Protein AF-A0A3C1GRQ6-F1 (afdb_monomer_lite)

pLDDT: mean 79.11, std 18.54, range [33.84, 95.94]

Secondary structure (DSSP, 8-state):
------------S--S---S-------GGG----SEEEEEEEEEEEE-SS-EEEEEEEEEEE-SSS----B-SS------EETTEEPPGGG---BTTB-

Radius of gyration: 19.45 Å; chains: 1; bounding box: 60×30×41 Å

Foldseek 3Di:
DDDDPDDDDDDDPPDPDDPPDDPDDDDPVPDDDDQKDWPDWDWDWADDPPDIDIDIDTDIDGPHDDDDKDAAPPDDDPWDDDPNHTDDPVRDDDDDRID

Sequence (99 aa):
MSTTQTDANIINADMPDVPTHMPSKIHLKDYKLPSFDVDTVDLDIQLFDDHAIVDSTLVMQRQSDGDLVLDGEELELLSITLNDEVLSNDRYQQADGKL

Structure (mmCIF, N/CA/C/O backbone):
data_AF-A0A3C1GRQ6-F1
#
_entry.id   AF-A0A3C1GRQ6-F1
#
loop_
_atom_site.group_PDB
_atom_site.id
_atom_site.type_symbol
_atom_site.label_atom_id
_atom_site.label_alt_id
_atom_site.label_comp_id
_atom_site.label_asym_id
_atom_site.label_entity_id
_atom_site.label_seq_id
_atom_site.pdbx_PDB_ins_code
_atom_site.Cartn_x
_atom_site.Cartn_y
_atom_site.Cartn_z
_atom_site.occupancy
_atom_site.B_iso_or_equiv
_atom_site.auth_seq_id
_atom_site.auth_comp_id
_atom_site.auth_asym_id
_atom_site.auth_atom_id
_atom_site.pdbx_PDB_model_num
ATOM 1 N N . MET A 1 1 ? 44.279 -11.640 20.192 1.00 41.25 1 MET A N 1
ATOM 2 C CA . MET A 1 1 ? 43.333 -12.692 19.773 1.00 41.25 1 MET A CA 1
ATOM 3 C C . MET A 1 1 ? 42.327 -12.862 20.898 1.00 41.25 1 MET A C 1
ATOM 5 O O . MET A 1 1 ? 42.687 -13.439 21.910 1.00 41.25 1 MET A O 1
A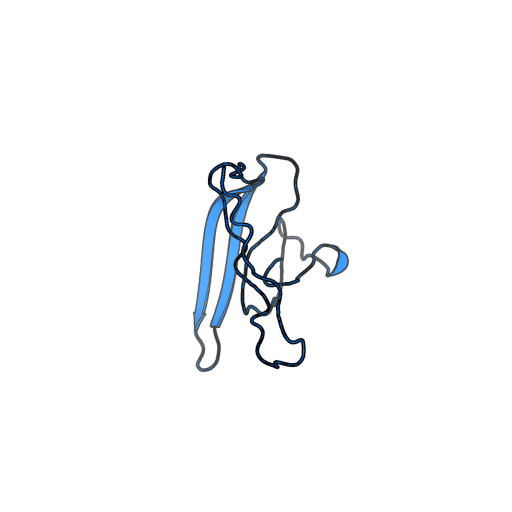TOM 9 N N . SER A 1 2 ? 41.140 -12.264 20.795 1.00 33.84 2 SER A N 1
ATOM 10 C CA . SER A 1 2 ? 40.076 -12.464 21.785 1.00 33.84 2 SER A CA 1
ATOM 11 C C . SER A 1 2 ? 38.742 -12.423 21.057 1.00 33.84 2 SER A C 1
ATOM 13 O O . SER A 1 2 ? 38.325 -11.382 20.558 1.00 33.84 2 SER A O 1
ATOM 15 N N . THR A 1 3 ? 38.149 -13.597 20.899 1.00 44.78 3 THR A N 1
ATOM 16 C CA . THR A 1 3 ? 36.809 -13.808 20.367 1.00 44.78 3 THR A CA 1
ATOM 17 C C . THR A 1 3 ? 35.814 -13.582 21.498 1.00 44.78 3 THR A C 1
ATOM 19 O O . THR A 1 3 ? 35.745 -14.394 22.416 1.00 44.78 3 THR A O 1
ATOM 22 N N . THR A 1 4 ? 35.031 -12.509 21.440 1.00 35.62 4 THR A N 1
ATOM 23 C CA . THR A 1 4 ? 33.810 -12.384 22.244 1.00 35.62 4 THR A CA 1
ATOM 24 C C . THR A 1 4 ? 32.622 -12.744 21.363 1.00 35.62 4 THR A C 1
ATOM 26 O O . THR A 1 4 ? 32.063 -11.900 20.667 1.00 35.62 4 THR A O 1
ATOM 29 N N . GLN A 1 5 ? 32.286 -14.032 21.364 1.00 44.19 5 GLN A N 1
ATOM 30 C CA . GLN A 1 5 ? 30.942 -14.505 21.068 1.00 44.19 5 GLN A CA 1
ATOM 31 C C . GLN A 1 5 ? 30.195 -14.460 22.404 1.00 44.19 5 GLN A C 1
ATOM 33 O O . GLN A 1 5 ? 30.509 -15.240 23.299 1.00 44.19 5 GLN A O 1
ATOM 38 N N . THR A 1 6 ? 29.279 -13.507 22.559 1.00 37.44 6 THR A N 1
ATOM 39 C CA . THR A 1 6 ? 28.450 -13.363 23.761 1.00 37.44 6 THR A CA 1
ATOM 40 C C . THR A 1 6 ? 27.011 -13.118 23.327 1.00 37.44 6 THR A C 1
ATOM 42 O O . THR A 1 6 ? 26.683 -12.074 22.772 1.00 37.44 6 THR A O 1
ATOM 45 N N . ASP A 1 7 ? 26.234 -14.179 23.525 1.00 43.41 7 ASP A N 1
ATOM 46 C CA . ASP A 1 7 ? 24.888 -14.208 24.093 1.00 43.41 7 ASP A CA 1
ATOM 47 C C . ASP A 1 7 ? 23.787 -13.328 23.496 1.00 43.41 7 ASP A C 1
ATOM 49 O O . ASP A 1 7 ? 23.635 -12.159 23.836 1.00 43.41 7 ASP A O 1
ATOM 53 N N . ALA A 1 8 ? 22.898 -13.985 22.750 1.00 40.34 8 ALA A N 1
ATOM 54 C CA . ALA A 1 8 ? 21.463 -13.719 22.823 1.00 40.34 8 ALA A CA 1
ATOM 55 C C . ALA A 1 8 ? 20.682 -14.940 22.312 1.00 40.34 8 ALA A C 1
ATOM 57 O O . ALA A 1 8 ? 20.189 -14.933 21.191 1.00 40.34 8 ALA A O 1
ATOM 58 N N . ASN A 1 9 ? 20.597 -16.013 23.106 1.00 47.06 9 ASN A N 1
ATOM 59 C CA . ASN A 1 9 ? 19.466 -16.935 22.972 1.00 47.06 9 ASN A CA 1
ATOM 60 C C . ASN A 1 9 ? 19.196 -17.701 24.276 1.00 47.06 9 ASN A C 1
ATOM 62 O O . ASN A 1 9 ? 19.435 -18.900 24.386 1.00 47.06 9 ASN A O 1
ATOM 66 N N . ILE A 1 10 ? 18.698 -16.979 25.278 1.00 41.66 10 ILE A N 1
ATOM 67 C CA . ILE A 1 10 ? 17.904 -17.564 26.360 1.00 41.66 10 ILE A CA 1
ATOM 68 C C . ILE A 1 10 ? 16.582 -16.794 26.343 1.00 41.66 10 ILE A C 1
ATOM 70 O O . ILE A 1 10 ? 16.453 -15.762 26.996 1.00 41.66 10 ILE A O 1
ATOM 74 N N . ILE A 1 11 ? 15.627 -17.245 25.532 1.0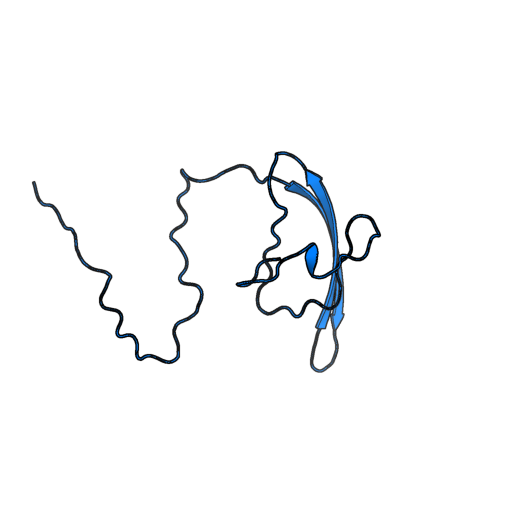0 44.38 11 ILE A N 1
ATOM 75 C CA . ILE A 1 11 ? 14.235 -16.798 25.628 1.00 44.38 11 ILE A CA 1
ATOM 76 C C . ILE A 1 11 ? 13.424 -17.949 26.224 1.00 44.38 11 ILE A C 1
ATOM 78 O O . ILE A 1 11 ? 13.315 -19.024 25.639 1.00 44.38 11 ILE A O 1
ATOM 82 N N . ASN A 1 12 ? 12.915 -17.744 27.440 1.00 46.94 12 ASN A N 1
ATOM 83 C CA . ASN A 1 12 ? 11.955 -18.653 28.058 1.00 46.94 12 ASN A CA 1
ATOM 84 C C . ASN A 1 12 ? 10.637 -18.555 27.279 1.00 46.94 12 ASN A C 1
ATOM 86 O O . ASN A 1 12 ? 10.076 -17.471 27.154 1.00 46.94 12 ASN A O 1
ATOM 90 N N . ALA A 1 13 ? 10.149 -19.686 26.773 1.00 49.09 13 ALA A N 1
ATOM 91 C CA . ALA A 1 13 ? 9.011 -19.782 25.855 1.00 49.09 13 ALA A CA 1
ATOM 92 C C . ALA A 1 13 ? 7.618 -19.586 26.501 1.00 49.09 13 ALA A C 1
ATOM 94 O O . ALA A 1 13 ? 6.621 -19.956 25.895 1.00 49.09 13 ALA A O 1
ATOM 95 N N . ASP A 1 14 ? 7.540 -19.037 27.718 1.00 52.66 14 ASP A N 1
ATOM 96 C CA . ASP A 1 14 ? 6.312 -19.006 28.538 1.00 52.66 14 ASP A CA 1
ATOM 97 C C . ASP A 1 14 ? 5.872 -17.572 28.902 1.00 52.66 14 ASP A C 1
ATOM 99 O O . ASP A 1 14 ? 5.266 -17.323 29.942 1.00 52.66 14 ASP A O 1
ATOM 103 N N . MET A 1 15 ? 6.241 -16.589 28.073 1.00 48.59 15 MET A N 1
ATOM 104 C CA . MET A 1 15 ? 5.925 -15.178 28.302 1.00 48.59 15 MET A CA 1
ATOM 105 C C . MET A 1 15 ? 4.837 -14.719 27.308 1.00 48.59 15 MET A C 1
ATOM 107 O O . MET A 1 15 ? 5.079 -14.778 26.104 1.00 48.59 15 MET A O 1
ATOM 111 N N . PRO A 1 16 ? 3.650 -14.278 27.774 1.00 54.97 16 PRO A N 1
ATOM 112 C CA . PRO A 1 16 ? 2.480 -14.017 26.923 1.00 54.97 16 PRO A CA 1
ATOM 113 C C . PRO A 1 16 ? 2.516 -12.685 26.145 1.00 54.97 16 PRO A C 1
ATOM 115 O O . PRO A 1 16 ? 1.566 -12.391 25.433 1.00 54.97 16 PRO A O 1
ATOM 118 N N . ASP A 1 17 ? 3.601 -11.910 26.245 1.00 57.16 17 ASP A N 1
ATOM 119 C CA . ASP A 1 17 ? 3.775 -10.590 25.610 1.00 57.16 17 ASP A CA 1
ATOM 120 C C . ASP A 1 17 ? 5.100 -10.523 24.823 1.00 57.16 17 ASP A C 1
ATOM 122 O O . ASP A 1 17 ? 5.967 -9.682 25.071 1.00 57.16 17 ASP A O 1
ATOM 126 N N . VAL A 1 18 ? 5.311 -11.455 23.888 1.00 50.00 18 VAL A N 1
ATOM 127 C CA . VAL A 1 18 ? 6.361 -11.285 22.872 1.00 50.00 18 VAL A CA 1
ATOM 128 C C . VAL A 1 18 ? 5.786 -10.386 21.776 1.00 50.00 18 VAL A C 1
ATOM 130 O O . VAL A 1 18 ? 4.858 -10.825 21.098 1.00 50.00 18 VAL A O 1
ATOM 133 N N . PRO A 1 19 ? 6.305 -9.163 21.552 1.00 47.94 19 PRO A N 1
ATOM 134 C CA . PRO A 1 19 ? 5.967 -8.425 20.345 1.00 47.94 19 PRO A CA 1
ATOM 135 C C . PRO A 1 19 ? 6.389 -9.275 19.144 1.00 47.94 19 PRO A C 1
ATOM 137 O O . PRO A 1 19 ? 7.561 -9.630 19.003 1.00 47.94 19 PRO A O 1
ATOM 140 N N . THR A 1 20 ? 5.427 -9.633 18.297 1.00 52.56 20 THR A N 1
ATOM 141 C CA . THR A 1 20 ? 5.582 -10.574 17.175 1.00 52.56 20 THR A CA 1
ATOM 142 C C . THR A 1 20 ? 6.582 -10.100 16.114 1.00 52.56 20 THR A C 1
ATOM 144 O O . THR A 1 20 ? 6.992 -10.880 15.260 1.00 52.56 20 THR A O 1
ATOM 147 N N . HIS A 1 21 ? 7.054 -8.854 16.210 1.00 55.06 21 HIS A N 1
ATOM 148 C CA . HIS A 1 21 ? 8.034 -8.258 15.310 1.00 55.06 21 HIS A CA 1
ATOM 149 C C . HIS A 1 21 ? 9.252 -7.765 16.100 1.00 55.06 21 HIS A C 1
ATOM 151 O O . HIS A 1 21 ? 9.339 -6.609 16.512 1.00 55.06 21 HIS A O 1
ATOM 157 N N . MET A 1 22 ? 10.236 -8.643 16.317 1.00 51.41 22 MET A N 1
ATOM 158 C CA . MET A 1 22 ? 11.565 -8.176 16.722 1.00 51.41 22 MET A CA 1
ATOM 159 C C . MET A 1 22 ? 12.175 -7.397 15.547 1.00 51.41 22 MET A C 1
ATOM 161 O O . MET A 1 22 ? 12.297 -7.970 14.459 1.00 51.41 22 MET A O 1
ATOM 165 N N . PRO A 1 23 ? 12.586 -6.126 15.722 1.00 58.47 23 PRO A N 1
ATOM 166 C CA . PRO A 1 23 ? 13.182 -5.360 14.638 1.00 58.47 23 PRO A CA 1
ATOM 167 C C . PRO A 1 23 ? 14.485 -6.038 14.209 1.00 58.47 23 PRO A C 1
ATOM 169 O O . PRO A 1 23 ? 15.493 -6.031 14.921 1.00 58.47 23 PRO A O 1
ATOM 172 N N . SER A 1 24 ? 14.452 -6.658 13.032 1.00 66.56 24 SER A N 1
ATOM 173 C CA . SER A 1 24 ? 15.636 -7.239 12.413 1.00 66.56 24 SER A CA 1
ATOM 174 C C . SER A 1 24 ? 16.622 -6.115 12.116 1.00 66.56 24 SER A C 1
ATOM 176 O O . SER A 1 24 ? 16.256 -5.073 11.576 1.00 66.56 24 SER A O 1
ATOM 178 N N . LYS A 1 25 ? 17.887 -6.296 12.499 1.00 78.94 25 LYS A N 1
ATOM 179 C CA . LYS A 1 25 ? 18.916 -5.266 12.334 1.00 78.94 25 LYS A CA 1
ATOM 180 C C . LYS A 1 25 ? 19.120 -4.961 10.846 1.00 78.94 25 LYS A C 1
ATOM 182 O O . LYS A 1 25 ? 19.687 -5.772 10.122 1.00 78.94 25 LYS A O 1
ATOM 187 N N . ILE A 1 26 ? 18.683 -3.783 10.404 1.00 78.25 26 ILE A N 1
ATOM 188 C CA . ILE A 1 26 ? 18.839 -3.332 9.017 1.00 78.25 26 ILE A CA 1
ATOM 189 C C . ILE A 1 26 ? 20.284 -2.864 8.806 1.00 78.25 26 ILE A C 1
ATOM 191 O O . ILE A 1 26 ? 20.812 -2.046 9.564 1.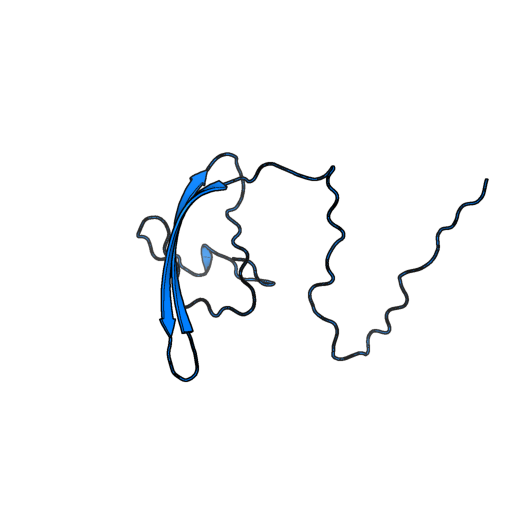00 78.25 26 ILE A O 1
ATOM 195 N N . HIS A 1 27 ? 20.944 -3.391 7.776 1.00 84.94 27 HIS A N 1
ATOM 196 C CA . HIS A 1 27 ? 22.310 -3.028 7.416 1.00 84.94 27 HIS A CA 1
ATOM 197 C C . HIS A 1 27 ? 22.330 -2.186 6.138 1.00 84.94 27 HIS A C 1
ATOM 199 O O . HIS A 1 27 ? 21.789 -2.592 5.116 1.00 84.94 27 HIS A O 1
ATOM 205 N N . LEU A 1 28 ? 23.056 -1.062 6.153 1.00 82.00 28 LEU A N 1
ATOM 206 C CA . LEU A 1 28 ? 23.183 -0.173 4.986 1.00 82.00 28 LEU A CA 1
ATOM 207 C C . LEU A 1 28 ? 23.721 -0.888 3.729 1.00 82.00 28 LEU A C 1
ATOM 209 O O . LEU A 1 28 ? 23.325 -0.562 2.617 1.00 82.00 28 LEU A O 1
ATOM 213 N N . LYS A 1 29 ? 24.605 -1.881 3.903 1.00 85.00 29 LYS A N 1
ATOM 214 C CA . LYS A 1 29 ? 25.186 -2.676 2.803 1.00 85.00 29 LYS A CA 1
ATOM 215 C C . LYS A 1 29 ? 24.175 -3.572 2.073 1.00 85.00 29 LYS A C 1
ATOM 217 O O . LYS A 1 29 ? 24.460 -3.986 0.957 1.00 85.00 29 LYS A O 1
ATOM 222 N N . ASP A 1 30 ? 23.042 -3.877 2.707 1.00 83.25 30 ASP A N 1
ATOM 223 C CA . ASP A 1 30 ? 22.018 -4.785 2.181 1.00 83.25 30 ASP A CA 1
ATOM 224 C C . ASP A 1 30 ? 20.866 -4.006 1.513 1.00 83.25 30 ASP A C 1
ATOM 226 O O . ASP A 1 30 ? 19.854 -4.593 1.131 1.00 83.25 30 ASP A O 1
ATOM 230 N N . TYR A 1 31 ? 21.025 -2.684 1.351 1.00 84.62 31 TYR A N 1
ATOM 231 C CA . TYR A 1 31 ? 20.081 -1.836 0.634 1.00 84.62 31 TYR A CA 1
ATOM 232 C C . TYR A 1 31 ? 19.965 -2.272 -0.829 1.00 84.62 31 TYR A C 1
ATOM 234 O O . TYR A 1 31 ? 20.960 -2.374 -1.552 1.00 84.62 31 TYR A O 1
ATOM 242 N N . LYS A 1 32 ? 18.729 -2.502 -1.267 1.00 81.06 32 LYS A N 1
ATOM 243 C CA . LYS A 1 32 ? 18.374 -2.800 -2.652 1.00 81.06 32 LYS A CA 1
ATOM 244 C C . LYS A 1 32 ? 17.403 -1.743 -3.147 1.00 81.06 32 LYS A C 1
ATOM 246 O O . LYS A 1 32 ? 16.617 -1.208 -2.369 1.00 81.06 32 LYS A O 1
ATOM 251 N N . LEU A 1 33 ? 17.469 -1.468 -4.446 1.00 80.38 33 LEU A N 1
ATOM 252 C CA . LEU A 1 33 ? 16.460 -0.648 -5.104 1.00 80.38 33 LEU A CA 1
ATOM 253 C C . LEU A 1 33 ? 15.089 -1.329 -4.979 1.00 80.38 33 LEU A C 1
ATOM 255 O O . LEU A 1 33 ? 15.026 -2.560 -5.071 1.00 80.38 33 LEU A O 1
ATOM 259 N N . PRO A 1 34 ? 14.017 -0.553 -4.763 1.00 82.81 34 PRO A N 1
ATOM 260 C CA . PRO A 1 34 ? 12.673 -1.099 -4.705 1.00 82.81 34 PRO A CA 1
ATOM 261 C C . PRO A 1 34 ? 12.258 -1.658 -6.072 1.00 82.81 34 PRO A C 1
ATOM 263 O O . PRO A 1 34 ? 12.713 -1.202 -7.124 1.00 82.81 34 PRO A O 1
ATOM 266 N N . SER A 1 35 ? 11.379 -2.660 -6.065 1.00 87.19 35 SER A N 1
ATOM 267 C CA . SER A 1 35 ? 10.824 -3.222 -7.304 1.00 87.19 35 SER A CA 1
ATOM 268 C C . SER A 1 35 ? 9.760 -2.333 -7.943 1.00 87.19 35 SER A C 1
ATOM 270 O O . SER A 1 35 ? 9.524 -2.437 -9.148 1.00 87.19 35 SER A O 1
ATOM 272 N N . PHE A 1 36 ? 9.167 -1.435 -7.157 1.00 88.25 36 PHE A N 1
ATOM 273 C CA . PHE A 1 36 ? 8.143 -0.490 -7.578 1.00 88.25 36 PHE A CA 1
ATOM 274 C C . PHE A 1 36 ? 8.487 0.899 -7.059 1.00 88.25 36 PHE A C 1
ATOM 276 O O . PHE A 1 36 ? 8.763 1.060 -5.870 1.00 88.25 36 PHE A O 1
ATOM 283 N N . ASP A 1 37 ? 8.430 1.884 -7.945 1.00 90.31 37 ASP A N 1
ATOM 284 C CA . ASP A 1 37 ? 8.406 3.289 -7.562 1.00 90.31 37 ASP A CA 1
ATOM 285 C C . ASP A 1 37 ? 6.957 3.731 -7.374 1.00 90.31 37 ASP A C 1
ATOM 287 O O . ASP A 1 37 ? 6.052 3.237 -8.051 1.00 90.31 37 ASP A O 1
ATOM 291 N N . VAL A 1 38 ? 6.745 4.663 -6.452 1.00 90.06 38 VAL A N 1
ATOM 292 C CA . VAL A 1 38 ? 5.442 5.282 -6.205 1.00 90.06 38 VAL A CA 1
ATOM 293 C C . VAL A 1 38 ? 5.496 6.707 -6.725 1.00 90.06 38 VAL A C 1
ATOM 295 O O . VAL A 1 38 ? 6.236 7.533 -6.192 1.00 90.06 38 VAL A O 1
ATOM 298 N N . ASP A 1 39 ? 4.713 6.988 -7.761 1.00 91.62 39 ASP A N 1
ATOM 299 C CA . ASP A 1 39 ? 4.652 8.306 -8.389 1.00 91.62 39 ASP A CA 1
ATOM 300 C C . ASP A 1 39 ? 3.720 9.241 -7.620 1.00 91.62 39 ASP A C 1
ATOM 302 O O . ASP A 1 39 ? 4.010 10.423 -7.429 1.00 91.62 39 ASP A O 1
ATOM 306 N N . THR A 1 40 ? 2.561 8.738 -7.197 1.00 92.44 40 THR A N 1
ATOM 307 C CA . THR A 1 40 ? 1.545 9.528 -6.495 1.00 92.44 40 THR A CA 1
ATOM 308 C C . THR A 1 40 ? 0.821 8.664 -5.479 1.00 92.44 40 THR A C 1
ATOM 310 O O . THR A 1 40 ? 0.597 7.473 -5.700 1.00 92.44 40 THR A O 1
ATOM 313 N N . VAL A 1 41 ? 0.491 9.290 -4.353 1.00 93.62 41 VAL A N 1
ATOM 314 C CA . VAL A 1 41 ? -0.268 8.695 -3.260 1.00 93.62 41 VAL A CA 1
ATOM 315 C C . VAL A 1 41 ? -1.427 9.630 -2.959 1.00 93.62 41 VAL A C 1
ATOM 317 O O . VAL A 1 41 ? -1.218 10.729 -2.441 1.00 93.62 41 VAL A O 1
ATOM 320 N N . ASP A 1 42 ? -2.632 9.188 -3.291 1.00 94.12 42 ASP A N 1
ATOM 321 C CA . ASP A 1 42 ? -3.874 9.866 -2.950 1.00 94.12 42 ASP A CA 1
ATOM 322 C C . ASP A 1 42 ? -4.494 9.161 -1.742 1.00 94.12 42 ASP A C 1
ATOM 324 O O . ASP A 1 42 ? -4.797 7.969 -1.796 1.00 94.12 42 ASP A O 1
ATOM 328 N N . LEU A 1 43 ? -4.648 9.900 -0.642 1.00 94.69 43 LEU A N 1
ATOM 329 C CA . LEU A 1 43 ? -5.224 9.407 0.608 1.00 94.69 43 LEU A CA 1
ATOM 330 C C . LEU A 1 43 ? -6.496 10.188 0.922 1.00 94.69 43 LEU A C 1
ATOM 332 O O . LEU A 1 43 ? -6.430 11.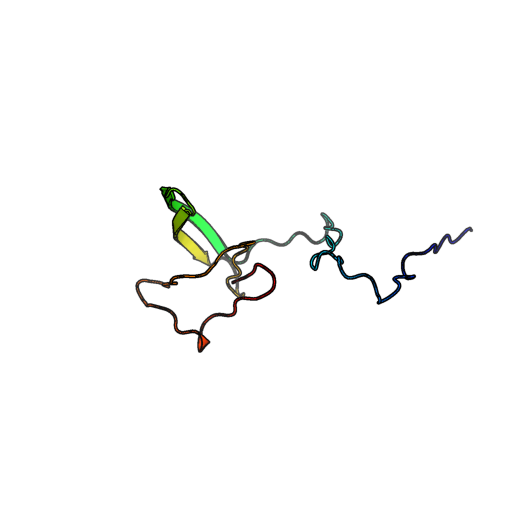396 1.162 1.00 94.69 43 LEU A O 1
ATOM 336 N N . ASP A 1 44 ? -7.629 9.493 0.969 1.00 94.62 44 ASP A N 1
ATOM 337 C CA . ASP A 1 44 ? -8.868 10.005 1.552 1.00 94.62 44 ASP A CA 1
ATOM 338 C C . ASP A 1 44 ? -9.019 9.397 2.946 1.00 94.62 44 ASP A C 1
ATOM 340 O O . ASP A 1 44 ? -9.072 8.180 3.110 1.00 94.62 44 ASP A O 1
ATOM 344 N N . ILE A 1 45 ? -9.010 10.250 3.969 1.00 94.44 45 ILE A N 1
ATOM 345 C CA . ILE A 1 45 ? -9.107 9.821 5.366 1.00 94.44 45 ILE A CA 1
ATOM 346 C C . ILE A 1 45 ? -10.416 10.351 5.929 1.00 94.44 45 ILE A C 1
ATOM 348 O O . ILE A 1 45 ? -10.582 11.554 6.148 1.00 94.44 45 ILE A O 1
ATOM 352 N N . GLN A 1 46 ? -11.327 9.431 6.207 1.00 95.94 46 GLN A N 1
ATOM 353 C CA . GLN A 1 46 ? -12.641 9.705 6.761 1.00 95.94 46 GLN A CA 1
ATOM 354 C C . GLN A 1 46 ? -12.619 9.380 8.249 1.00 95.94 46 GLN A C 1
ATOM 356 O O . GLN A 1 46 ? -12.412 8.236 8.648 1.00 95.94 46 GLN A O 1
ATOM 361 N N . LEU A 1 47 ? -12.800 10.404 9.080 1.00 95.81 47 LEU A N 1
ATOM 362 C CA . LEU A 1 47 ? -12.762 10.271 10.534 1.00 95.81 47 LEU A CA 1
ATOM 363 C C . LEU A 1 47 ? -14.177 10.100 11.089 1.00 95.81 47 LEU A C 1
ATOM 365 O O . LEU A 1 47 ? -15.050 10.933 10.836 1.00 95.81 47 LEU A O 1
ATOM 369 N N . PHE A 1 48 ? -14.366 9.054 11.886 1.00 94.38 48 PHE A N 1
ATOM 370 C CA . PHE A 1 48 ? -15.577 8.779 12.653 1.00 94.38 48 PHE A CA 1
ATOM 371 C C . PHE A 1 48 ? -15.260 8.812 14.155 1.00 94.38 48 PHE A C 1
ATOM 373 O O . PHE A 1 48 ? -14.116 9.024 14.561 1.00 94.38 48 PHE A O 1
ATOM 380 N N . ASP A 1 49 ? -16.280 8.635 14.993 1.00 95.00 49 ASP A N 1
ATOM 381 C CA . ASP A 1 49 ? -16.127 8.738 16.449 1.00 95.00 49 ASP A CA 1
ATOM 382 C C . ASP A 1 49 ? -15.277 7.598 17.046 1.00 95.00 49 ASP A C 1
ATOM 384 O O . ASP A 1 49 ? -14.597 7.796 18.053 1.00 95.00 49 ASP A O 1
ATOM 388 N N . ASP A 1 50 ? -15.316 6.409 16.440 1.00 94.94 50 ASP A N 1
ATOM 389 C CA . ASP A 1 50 ? -14.684 5.177 16.929 1.00 94.94 50 ASP A CA 1
ATOM 390 C C . ASP A 1 50 ? -13.617 4.595 15.986 1.00 94.94 50 ASP A C 1
ATOM 392 O O . ASP A 1 50 ? -12.821 3.760 16.415 1.00 94.94 50 ASP A O 1
ATOM 396 N N . HIS A 1 51 ? -13.574 5.030 14.725 1.00 92.19 51 HIS A N 1
ATOM 397 C CA . HIS A 1 51 ? -12.647 4.519 13.716 1.00 92.19 51 HIS A CA 1
ATOM 398 C C . HIS A 1 51 ? -12.316 5.568 12.646 1.00 92.19 51 HIS A C 1
ATOM 400 O O . HIS A 1 51 ? -12.911 6.646 12.585 1.00 92.19 51 HIS A O 1
ATOM 406 N N . ALA A 1 52 ? -11.360 5.241 11.780 1.00 93.56 52 ALA A N 1
ATOM 407 C CA . ALA A 1 52 ? -11.080 5.993 10.567 1.00 93.56 52 ALA A CA 1
ATOM 408 C C . ALA A 1 52 ? -11.101 5.042 9.369 1.00 93.56 52 ALA A C 1
ATOM 410 O O . ALA A 1 52 ? -10.523 3.958 9.435 1.00 93.56 52 ALA A O 1
ATOM 411 N N . ILE A 1 53 ? -11.756 5.452 8.286 1.00 94.25 53 ILE A N 1
ATOM 412 C CA . ILE A 1 53 ? -11.663 4.769 6.994 1.00 94.25 53 ILE A CA 1
ATOM 413 C C . ILE A 1 53 ? -10.593 5.489 6.182 1.00 94.25 53 ILE A C 1
ATOM 415 O O . ILE A 1 53 ? -10.590 6.718 6.108 1.00 94.25 53 ILE A O 1
ATOM 419 N N . VAL A 1 54 ? -9.662 4.722 5.622 1.00 93.06 54 VAL A N 1
ATOM 420 C CA . VAL A 1 54 ? -8.559 5.243 4.814 1.00 93.06 54 VAL A CA 1
ATOM 421 C C . VAL A 1 54 ? -8.631 4.606 3.438 1.00 93.06 54 VAL A C 1
ATOM 423 O O . VAL A 1 54 ? -8.305 3.429 3.282 1.00 93.06 54 VAL A O 1
ATOM 426 N N . ASP A 1 55 ? -9.027 5.390 2.443 1.00 93.62 55 ASP A N 1
ATOM 427 C CA . ASP A 1 55 ? -8.929 5.003 1.043 1.00 93.62 55 ASP A CA 1
ATOM 428 C C . ASP A 1 55 ? -7.578 5.471 0.497 1.00 93.62 55 ASP A C 1
ATOM 430 O O . ASP A 1 55 ? -7.211 6.643 0.606 1.00 93.62 55 ASP A O 1
ATOM 434 N N . SER A 1 56 ? -6.819 4.541 -0.083 1.00 93.25 56 SER A N 1
ATOM 435 C CA . SER A 1 56 ? -5.482 4.802 -0.616 1.00 93.25 56 SER A CA 1
ATOM 436 C C . SER A 1 56 ? -5.412 4.403 -2.083 1.00 93.25 56 SER A C 1
ATOM 438 O O . SER A 1 56 ? -5.598 3.235 -2.427 1.00 93.25 56 SER A O 1
ATOM 440 N N . THR A 1 57 ? -5.133 5.372 -2.953 1.00 93.69 57 THR A N 1
ATOM 441 C CA . THR A 1 57 ? -4.875 5.143 -4.377 1.00 93.69 57 THR A CA 1
ATOM 442 C C . THR A 1 57 ? -3.411 5.441 -4.670 1.00 93.69 57 THR A C 1
ATOM 444 O O . THR A 1 57 ? -2.955 6.577 -4.551 1.00 93.69 57 THR A O 1
ATOM 447 N N . LEU A 1 58 ? -2.661 4.402 -5.043 1.00 93.31 58 LEU A N 1
ATOM 448 C CA . LEU A 1 58 ? -1.241 4.507 -5.362 1.00 93.31 58 LEU A CA 1
ATOM 449 C C . LEU A 1 58 ? -1.036 4.366 -6.870 1.00 93.31 58 LEU A C 1
ATOM 451 O O . LEU A 1 58 ? -1.393 3.347 -7.463 1.00 93.31 58 LEU A O 1
ATOM 455 N N . VAL A 1 59 ? -0.397 5.362 -7.481 1.00 93.31 59 VAL A N 1
ATOM 456 C CA . VAL A 1 59 ? 0.129 5.246 -8.844 1.00 93.31 59 VAL A CA 1
ATOM 457 C C . VAL A 1 59 ? 1.551 4.720 -8.736 1.00 93.31 59 VAL A C 1
ATOM 459 O O . VAL A 1 59 ? 2.424 5.398 -8.193 1.00 93.31 59 VAL A O 1
ATOM 462 N N . MET A 1 60 ? 1.772 3.495 -9.210 1.00 90.44 60 MET A N 1
ATOM 463 C CA . MET A 1 60 ? 3.055 2.808 -9.077 1.00 90.44 60 MET A CA 1
ATOM 464 C C . MET A 1 60 ? 3.617 2.399 -10.435 1.00 90.44 60 MET A C 1
ATOM 466 O O . MET A 1 60 ? 2.892 1.902 -11.301 1.00 90.44 60 MET A O 1
ATOM 470 N N . GLN A 1 61 ? 4.933 2.517 -10.585 1.00 90.25 61 GLN A N 1
ATOM 471 C CA . GLN A 1 61 ? 5.666 2.052 -11.752 1.00 90.25 61 GLN A CA 1
ATOM 472 C C . GLN A 1 61 ? 6.587 0.892 -11.372 1.00 90.25 61 GLN A C 1
ATOM 474 O O . GLN A 1 61 ? 7.433 0.998 -10.487 1.00 90.25 61 GLN A O 1
ATOM 479 N N . ARG A 1 62 ? 6.463 -0.232 -12.084 1.00 90.69 62 ARG A N 1
ATOM 480 C CA . ARG A 1 62 ? 7.373 -1.371 -11.920 1.00 90.69 62 ARG A CA 1
ATOM 481 C C . ARG A 1 62 ? 8.757 -1.030 -12.483 1.00 90.69 62 ARG A C 1
ATOM 483 O O . ARG A 1 62 ? 8.879 -0.740 -13.671 1.00 90.69 62 ARG A O 1
ATOM 490 N N . GLN A 1 63 ? 9.788 -1.134 -11.646 1.00 87.25 63 GLN A N 1
ATOM 491 C CA . GLN A 1 63 ? 11.195 -0.918 -12.010 1.00 87.25 63 GLN A CA 1
ATOM 492 C C . GLN A 1 63 ? 11.979 -2.223 -12.162 1.00 87.25 63 GLN A C 1
ATOM 494 O O . GLN A 1 63 ? 12.926 -2.298 -12.944 1.00 87.25 63 GLN A O 1
ATOM 499 N N . SER A 1 64 ? 11.602 -3.267 -11.421 1.00 86.38 64 SER A N 1
ATOM 500 C CA . SER A 1 64 ? 12.219 -4.589 -11.537 1.00 86.38 64 SER A CA 1
ATOM 501 C C . SER A 1 64 ? 11.224 -5.716 -11.272 1.00 86.38 64 SER A C 1
ATOM 503 O O . SER A 1 64 ? 10.110 -5.498 -10.784 1.00 86.38 64 SER A O 1
ATOM 505 N N . ASP A 1 65 ? 11.615 -6.931 -11.647 1.00 84.19 65 ASP A N 1
ATOM 506 C CA . ASP A 1 65 ? 10.844 -8.130 -11.339 1.00 84.19 65 ASP A CA 1
ATOM 507 C C . ASP A 1 65 ? 10.789 -8.345 -9.823 1.00 84.19 65 ASP A C 1
ATOM 509 O O . ASP A 1 65 ? 11.786 -8.182 -9.115 1.00 84.19 65 ASP A O 1
ATOM 513 N N . GLY A 1 66 ? 9.606 -8.695 -9.328 1.00 85.00 66 GLY A N 1
ATOM 514 C CA . GLY A 1 66 ? 9.348 -8.867 -7.904 1.00 85.00 66 GLY A CA 1
ATOM 515 C C . GLY A 1 66 ? 7.875 -8.707 -7.553 1.00 85.00 66 GLY A C 1
ATOM 516 O O . GLY A 1 66 ? 7.076 -8.186 -8.346 1.00 85.00 66 GLY A O 1
ATOM 517 N N . ASP A 1 67 ? 7.541 -9.158 -6.352 1.00 87.50 67 ASP A N 1
ATOM 518 C CA . ASP A 1 67 ? 6.206 -9.028 -5.783 1.00 87.50 67 ASP A CA 1
ATOM 519 C C . ASP A 1 67 ? 5.986 -7.602 -5.276 1.00 87.50 67 ASP A C 1
ATOM 521 O O . ASP A 1 67 ? 6.912 -6.944 -4.789 1.00 87.50 67 ASP A O 1
ATOM 525 N N . LEU A 1 68 ? 4.759 -7.108 -5.436 1.00 89.00 68 LEU A N 1
ATOM 526 C CA . LEU A 1 68 ? 4.343 -5.849 -4.836 1.00 89.00 68 LEU A CA 1
ATOM 527 C C . LEU A 1 68 ? 4.002 -6.141 -3.380 1.00 89.00 68 LEU A C 1
ATOM 529 O O . LEU A 1 68 ? 3.037 -6.851 -3.132 1.00 89.00 68 LEU A O 1
ATOM 533 N N . VAL A 1 69 ? 4.805 -5.615 -2.459 1.00 89.56 69 VAL A N 1
ATOM 534 C CA . VAL A 1 69 ? 4.583 -5.762 -1.020 1.00 89.56 69 VAL A CA 1
ATOM 535 C C . VAL A 1 69 ? 4.263 -4.393 -0.449 1.00 89.56 69 VAL A C 1
ATOM 537 O O . VAL A 1 69 ? 5.054 -3.461 -0.617 1.00 89.56 69 VAL A O 1
ATOM 540 N N . LEU A 1 70 ? 3.117 -4.275 0.212 1.00 89.94 70 LEU A N 1
ATOM 541 C CA . LEU A 1 70 ? 2.701 -3.062 0.907 1.00 89.94 70 LEU A CA 1
ATOM 542 C C . LEU A 1 70 ? 2.821 -3.282 2.414 1.00 89.94 70 LEU A C 1
ATOM 544 O O . LEU A 1 70 ? 2.291 -4.252 2.944 1.00 89.94 70 LEU A O 1
ATOM 548 N N . ASP A 1 71 ? 3.514 -2.381 3.105 1.00 87.50 71 ASP A N 1
ATOM 549 C CA . ASP A 1 71 ? 3.625 -2.404 4.563 1.00 87.50 71 ASP A CA 1
ATOM 550 C C . ASP A 1 71 ? 2.459 -1.618 5.191 1.00 87.50 71 ASP A C 1
ATOM 552 O O . ASP A 1 71 ? 2.287 -0.427 4.922 1.00 87.50 71 ASP A O 1
ATOM 556 N N . GLY A 1 72 ? 1.665 -2.279 6.034 1.00 84.94 72 GLY A N 1
ATOM 557 C CA . GLY A 1 72 ? 0.526 -1.707 6.749 1.00 84.94 72 GLY A CA 1
ATOM 558 C C . GLY A 1 72 ? 0.269 -2.434 8.071 1.00 84.94 72 GLY A C 1
ATOM 559 O O . GLY A 1 72 ? -0.171 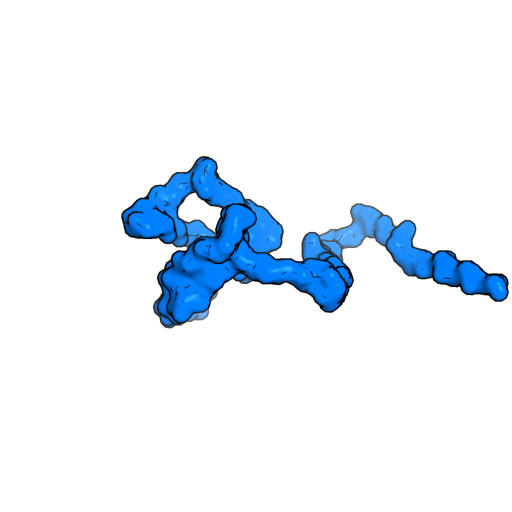-3.583 8.082 1.00 84.94 72 GLY A O 1
ATOM 560 N N . GLU A 1 73 ? 0.532 -1.763 9.193 1.00 84.38 73 GLU A N 1
ATOM 561 C CA . GLU A 1 73 ? 0.346 -2.315 10.542 1.00 84.38 73 GLU A CA 1
ATOM 562 C C . GLU A 1 73 ? -1.013 -1.924 11.136 1.00 84.38 73 GLU A C 1
ATOM 564 O O . GLU A 1 73 ? -1.461 -0.792 10.976 1.00 84.38 73 GLU A O 1
ATOM 569 N N . GLU A 1 74 ? -1.646 -2.865 11.847 1.00 83.88 74 GLU A N 1
ATOM 570 C CA . GLU A 1 74 ? -2.923 -2.664 12.560 1.00 83.88 74 GLU A CA 1
ATOM 571 C C . GLU A 1 74 ? -4.090 -2.184 11.669 1.00 83.88 74 GLU A C 1
ATOM 573 O O . GLU A 1 74 ? -4.979 -1.464 12.120 1.00 83.88 74 GLU A O 1
ATOM 578 N N . LEU A 1 75 ? -4.113 -2.615 10.401 1.00 87.06 75 LEU A N 1
ATOM 579 C CA . LEU A 1 75 ? -5.160 -2.275 9.432 1.00 87.06 75 LEU A CA 1
ATOM 580 C C . LEU A 1 75 ? -6.086 -3.460 9.134 1.00 87.06 75 LEU A C 1
ATOM 582 O O . LEU A 1 75 ? -5.635 -4.581 8.888 1.00 87.06 75 LEU A O 1
ATOM 586 N N . GLU A 1 76 ? -7.387 -3.180 9.064 1.00 89.06 76 GLU A N 1
ATOM 587 C CA . GLU A 1 76 ? -8.384 -4.091 8.501 1.00 89.06 76 GLU A CA 1
ATOM 588 C C . GLU A 1 76 ? -8.579 -3.783 7.009 1.00 89.06 76 GLU A C 1
ATOM 590 O O . GLU A 1 76 ? -8.938 -2.667 6.631 1.00 89.06 76 GLU A O 1
ATOM 595 N N . LEU A 1 77 ? -8.334 -4.772 6.143 1.00 90.62 77 LEU A N 1
ATOM 596 C CA . LEU A 1 77 ? -8.490 -4.604 4.701 1.00 90.62 77 LEU A CA 1
ATOM 597 C C . LEU A 1 77 ? -9.968 -4.736 4.305 1.00 90.62 77 LEU A C 1
ATOM 599 O O . LEU A 1 77 ? -10.507 -5.840 4.267 1.00 90.62 77 LEU A O 1
ATOM 603 N N . LEU A 1 78 ? -10.607 -3.614 3.963 1.00 91.25 78 LEU A N 1
ATOM 604 C CA . LEU A 1 78 ? -12.005 -3.599 3.512 1.00 91.25 78 LEU A CA 1
ATOM 605 C C . LEU A 1 78 ? -12.150 -4.028 2.045 1.00 91.25 78 LEU A C 1
ATOM 607 O O . LEU A 1 78 ? -13.026 -4.821 1.700 1.00 91.25 78 LEU A O 1
ATOM 611 N N . SER A 1 79 ? -11.301 -3.493 1.166 1.00 90.62 79 SER A N 1
ATOM 612 C CA . SER A 1 79 ? -11.260 -3.858 -0.249 1.00 90.62 79 SER A CA 1
ATOM 613 C C . SER A 1 79 ? -9.915 -3.484 -0.867 1.00 90.62 79 SER A C 1
ATOM 615 O O . SER A 1 79 ? -9.239 -2.578 -0.386 1.00 90.62 79 SER A O 1
ATOM 617 N N . ILE A 1 80 ? -9.534 -4.179 -1.938 1.00 92.75 80 ILE A N 1
ATOM 618 C CA . ILE A 1 80 ? -8.360 -3.841 -2.739 1.00 92.75 80 ILE A CA 1
ATOM 619 C C . ILE A 1 80 ? -8.675 -4.013 -4.223 1.00 92.75 80 ILE A C 1
ATOM 621 O O . ILE A 1 80 ? -9.272 -5.005 -4.653 1.00 92.75 80 ILE A O 1
ATOM 625 N N . THR A 1 81 ? -8.244 -3.037 -5.015 1.00 93.00 81 THR A N 1
ATOM 626 C CA . THR A 1 81 ? -8.364 -3.049 -6.471 1.00 93.00 81 THR A CA 1
ATOM 627 C C . THR A 1 81 ? -7.011 -2.814 -7.121 1.00 93.00 81 THR A C 1
ATOM 629 O O . THR A 1 81 ? -6.242 -1.973 -6.664 1.00 93.00 81 THR A O 1
ATOM 632 N N . LEU A 1 82 ? -6.741 -3.510 -8.222 1.00 91.81 82 LEU A N 1
ATOM 633 C CA . LEU A 1 82 ? -5.556 -3.308 -9.048 1.00 91.81 82 LEU A CA 1
ATOM 634 C C . LEU A 1 82 ? -5.998 -2.989 -10.475 1.00 91.81 82 LEU A C 1
ATOM 636 O O . LEU A 1 82 ? -6.626 -3.827 -11.116 1.00 91.81 82 LEU A O 1
ATOM 640 N N . ASN A 1 83 ? -5.650 -1.802 -10.982 1.00 89.00 83 ASN A N 1
ATOM 641 C CA . ASN A 1 83 ? -6.067 -1.330 -12.313 1.00 89.00 83 ASN A CA 1
ATOM 642 C C . ASN A 1 83 ? -7.589 -1.466 -12.539 1.00 89.00 83 ASN A C 1
ATOM 644 O O . ASN A 1 83 ? -8.017 -2.076 -13.517 1.00 89.00 83 ASN A O 1
ATOM 648 N N . ASP A 1 84 ? -8.388 -0.956 -11.595 1.00 88.88 84 ASP A N 1
ATOM 649 C CA . ASP A 1 84 ? -9.861 -1.024 -11.579 1.00 88.88 84 ASP A CA 1
ATOM 650 C C . ASP A 1 84 ? -10.470 -2.441 -11.461 1.00 88.88 84 ASP A C 1
ATOM 652 O O . ASP A 1 84 ? -11.690 -2.605 -11.506 1.00 88.88 84 ASP A O 1
ATOM 656 N N . GLU A 1 85 ? -9.652 -3.480 -11.257 1.00 92.38 85 GLU A N 1
ATOM 657 C CA . GLU A 1 85 ? -10.111 -4.848 -11.003 1.00 92.38 85 GLU A CA 1
ATOM 658 C C . GLU A 1 85 ? -10.065 -5.165 -9.502 1.00 92.38 85 GLU A C 1
ATOM 660 O O . GLU A 1 85 ? -9.004 -5.108 -8.879 1.00 92.38 85 GLU A O 1
ATOM 665 N N . VAL A 1 86 ? -11.204 -5.546 -8.913 1.00 92.06 86 VAL A N 1
ATOM 666 C CA . VAL A 1 86 ? -11.255 -6.022 -7.521 1.00 92.06 86 VAL A CA 1
ATOM 667 C C . VAL A 1 86 ? -10.464 -7.323 -7.398 1.00 92.06 86 VAL A C 1
ATOM 669 O O . VAL A 1 86 ? -10.765 -8.310 -8.076 1.00 92.06 86 VAL A O 1
ATOM 672 N N . LEU A 1 87 ? -9.463 -7.347 -6.516 1.00 91.06 87 LEU A N 1
ATOM 673 C CA . LEU A 1 87 ? -8.681 -8.555 -6.281 1.00 91.06 87 LEU A CA 1
ATOM 674 C C . LEU A 1 87 ? -9.450 -9.514 -5.370 1.00 91.06 87 LEU A C 1
ATOM 676 O O . LEU A 1 87 ? -9.969 -9.147 -4.319 1.00 91.06 87 LEU A O 1
ATOM 680 N N . SER A 1 88 ? -9.504 -10.778 -5.781 1.00 89.44 88 SER A N 1
ATOM 681 C CA . SER A 1 88 ? -9.990 -11.869 -4.932 1.00 89.44 88 SER A CA 1
ATOM 682 C C . SER A 1 88 ? -8.902 -12.301 -3.948 1.00 89.44 88 SER A C 1
ATOM 684 O O . SER A 1 88 ? -7.718 -12.128 -4.231 1.00 89.44 88 SER A O 1
ATOM 686 N N . ASN A 1 89 ? -9.298 -12.933 -2.840 1.00 87.12 89 ASN A N 1
ATOM 687 C CA . ASN A 1 89 ? -8.378 -13.422 -1.801 1.00 87.12 89 ASN A CA 1
ATOM 688 C C . ASN A 1 89 ? -7.276 -14.361 -2.329 1.00 87.12 89 ASN A C 1
ATOM 690 O O . ASN A 1 89 ? -6.219 -14.446 -1.725 1.00 87.12 89 ASN A O 1
ATOM 694 N N . ASP A 1 90 ? -7.473 -15.033 -3.467 1.00 90.81 90 ASP A N 1
ATOM 695 C CA . ASP A 1 90 ? -6.446 -15.899 -4.069 1.00 90.81 90 ASP A CA 1
ATOM 696 C C . ASP A 1 90 ? -5.313 -15.121 -4.771 1.00 90.81 90 ASP A C 1
ATOM 698 O O . ASP A 1 90 ? -4.324 -15.714 -5.201 1.00 90.81 90 ASP A O 1
ATOM 702 N N . ARG A 1 91 ? -5.472 -13.801 -4.956 1.00 89.88 91 ARG A N 1
ATOM 703 C CA . ARG A 1 91 ? -4.532 -12.932 -5.686 1.00 89.88 91 ARG A CA 1
ATOM 704 C C . ARG A 1 91 ? -3.674 -12.050 -4.776 1.00 89.88 91 ARG A C 1
ATOM 706 O O . ARG A 1 91 ? -2.812 -11.349 -5.300 1.00 89.88 91 ARG A O 1
ATOM 713 N N . TYR A 1 92 ? -3.905 -12.070 -3.466 1.00 92.12 92 TYR A N 1
ATOM 714 C CA . TYR A 1 92 ? -3.121 -11.331 -2.476 1.00 92.12 92 TYR A CA 1
ATOM 715 C C . TYR A 1 92 ? -2.930 -12.170 -1.211 1.00 92.12 92 TYR A C 1
ATOM 717 O O . TYR A 1 92 ? -3.666 -13.126 -0.976 1.00 92.12 92 TYR A O 1
ATOM 725 N N . GLN A 1 93 ? -1.948 -11.816 -0.386 1.00 90.69 93 GLN A N 1
ATOM 726 C CA . GLN A 1 93 ? -1.751 -12.448 0.912 1.00 90.69 93 GLN A CA 1
ATOM 727 C C . GLN A 1 93 ? -1.518 -11.371 1.961 1.00 90.69 93 GLN A C 1
ATOM 729 O O . GLN A 1 93 ? -0.546 -10.637 1.879 1.00 90.69 93 GLN A O 1
ATOM 734 N N . GLN A 1 94 ? -2.378 -11.322 2.977 1.00 88.50 94 GLN A N 1
ATOM 735 C CA . GLN A 1 94 ? -2.182 -10.437 4.119 1.00 88.50 94 GLN A CA 1
ATOM 736 C C . GLN A 1 94 ? -1.586 -11.230 5.290 1.00 88.50 94 GLN A C 1
ATOM 738 O O . GLN A 1 94 ? -2.211 -12.173 5.779 1.00 88.50 94 GLN A O 1
ATOM 743 N N . ALA A 1 95 ? -0.377 -10.881 5.727 1.00 84.69 95 ALA A N 1
ATOM 744 C CA . ALA A 1 95 ? 0.293 -11.506 6.870 1.00 84.69 95 ALA A CA 1
ATOM 745 C C . ALA A 1 95 ? 1.311 -10.547 7.500 1.00 84.69 95 ALA A C 1
ATOM 747 O O . ALA A 1 95 ? 1.990 -9.824 6.781 1.00 84.69 95 ALA A O 1
ATOM 748 N N . ASP A 1 96 ? 1.433 -10.562 8.831 1.00 81.31 96 ASP A N 1
ATOM 749 C CA . ASP A 1 96 ? 2.492 -9.857 9.576 1.00 81.31 96 ASP A CA 1
ATOM 750 C C . ASP A 1 96 ? 2.668 -8.372 9.183 1.00 81.31 96 ASP A C 1
ATOM 752 O O . ASP A 1 96 ? 3.781 -7.887 8.985 1.00 81.31 96 ASP A O 1
ATOM 756 N N . GLY A 1 97 ? 1.552 -7.649 9.016 1.00 81.12 97 GLY A N 1
ATOM 757 C CA . GLY A 1 97 ? 1.562 -6.231 8.633 1.00 81.12 97 GLY A CA 1
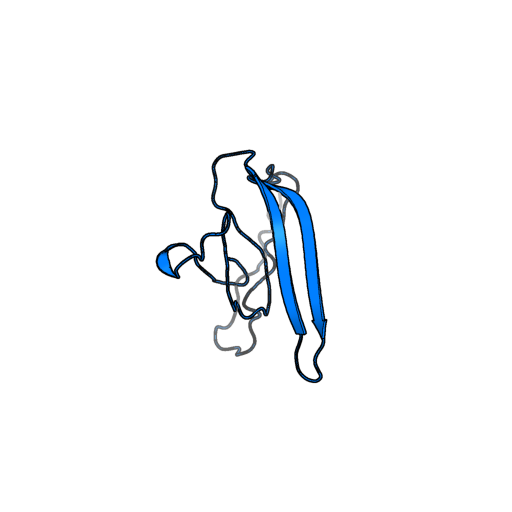ATOM 758 C C . GLY A 1 97 ? 1.967 -5.969 7.178 1.00 81.12 97 GLY A C 1
ATOM 759 O O . GLY A 1 97 ? 2.385 -4.863 6.844 1.00 81.12 97 GLY A O 1
ATOM 760 N N . LYS A 1 98 ? 1.879 -6.984 6.313 1.00 85.69 98 LYS A N 1
ATOM 761 C CA . LYS A 1 98 ? 2.164 -6.895 4.880 1.00 85.69 98 LYS A CA 1
ATOM 762 C C . LYS A 1 98 ? 0.977 -7.365 4.052 1.00 85.69 98 LYS A C 1
ATOM 764 O O . LYS A 1 98 ? 0.252 -8.267 4.481 1.00 85.69 98 LYS A O 1
ATOM 769 N N . LEU A 1 99 ? 0.822 -6.764 2.875 1.00 86.12 99 LEU A N 1
ATOM 770 C CA . LEU A 1 99 ? -0.124 -7.137 1.822 1.00 86.12 99 LEU A CA 1
ATOM 771 C C . LEU A 1 99 ? 0.600 -7.416 0.502 1.00 86.12 99 LEU A C 1
ATOM 773 O O . LEU A 1 99 ? 1.601 -6.706 0.241 1.00 86.12 99 LEU A O 1
#